Protein AF-A0A194Q4A6-F1 (afdb_monomer_lite)

Secondary structure (DSSP, 8-state):
-----HHHHHHHHHHHHSSHHHHHHHHHHHHHHHHHHHHHHHHHHHHHHHHHHHHHH-----------EEEEEEETTTTEEEEEETTT--EEEE---

pLDDT: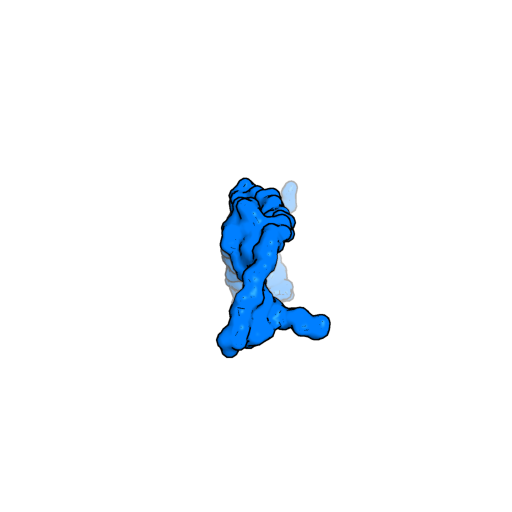 mean 90.09, std 8.9, range [61.56, 98.19]

Structure (mmCIF, N/CA/C/O backbone):
data_AF-A0A194Q4A6-F1
#
_entry.id   AF-A0A194Q4A6-F1
#
loop_
_atom_site.group_PDB
_atom_site.id
_atom_site.type_symbol
_atom_site.label_atom_id
_atom_site.label_alt_id
_atom_site.label_comp_id
_atom_site.label_asym_id
_atom_site.label_entity_id
_atom_site.label_seq_id
_atom_site.pdbx_PDB_ins_code
_atom_site.Cartn_x
_atom_site.Cartn_y
_atom_site.Cartn_z
_atom_site.occupancy
_atom_site.B_iso_or_equiv
_atom_site.auth_seq_id
_atom_site.auth_comp_id
_atom_site.auth_asym_id
_atom_site.auth_atom_id
_atom_site.pdbx_PDB_model_num
ATOM 1 N N . MET A 1 1 ? -32.678 -11.012 8.087 1.00 85.31 1 MET A N 1
ATOM 2 C CA . MET A 1 1 ? -31.592 -10.392 8.883 1.00 85.31 1 MET A CA 1
ATOM 3 C C . MET A 1 1 ? -31.797 -10.720 10.349 1.00 85.31 1 MET A C 1
ATOM 5 O O . MET A 1 1 ? -32.943 -10.824 10.760 1.00 85.31 1 MET A O 1
ATOM 9 N N . ARG A 1 2 ? -30.722 -10.897 11.122 1.00 93.56 2 ARG A N 1
ATOM 10 C CA . ARG A 1 2 ? -30.814 -11.038 12.583 1.00 93.56 2 ARG A CA 1
ATOM 11 C C . ARG A 1 2 ? -30.586 -9.670 13.219 1.00 93.56 2 ARG A C 1
ATOM 13 O O . ARG A 1 2 ? -29.656 -8.976 12.817 1.00 93.56 2 ARG A O 1
ATOM 20 N N . LEU A 1 3 ? -31.436 -9.302 14.168 1.00 96.44 3 LEU A N 1
ATOM 21 C CA . LEU A 1 3 ? -31.322 -8.075 14.949 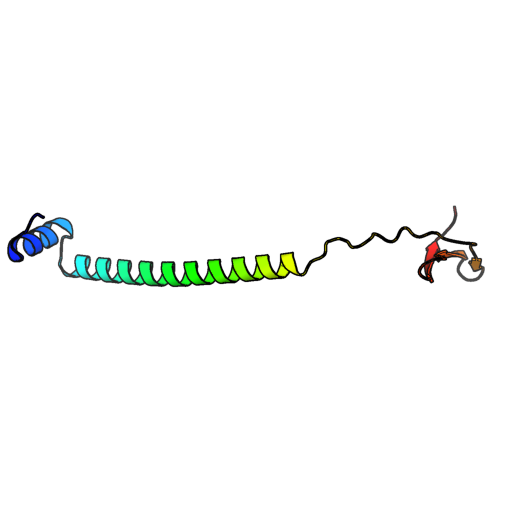1.00 96.44 3 LEU A CA 1
ATOM 22 C C . LEU A 1 3 ? -30.968 -8.462 16.382 1.00 96.44 3 LEU A C 1
ATOM 24 O O . LEU A 1 3 ? -31.499 -9.441 16.901 1.00 96.44 3 LEU A O 1
ATOM 28 N N . TYR A 1 4 ? -30.065 -7.707 16.995 1.00 96.88 4 TYR A N 1
ATOM 29 C CA . TYR A 1 4 ? -29.628 -7.930 18.369 1.00 96.88 4 TYR A CA 1
ATOM 30 C C . TYR A 1 4 ? -29.876 -6.676 19.192 1.00 96.88 4 TYR A C 1
ATOM 32 O O . TYR A 1 4 ? -29.795 -5.558 18.676 1.00 96.88 4 TYR A O 1
ATOM 40 N N . LEU A 1 5 ? -30.147 -6.868 20.481 1.00 98.00 5 LEU A N 1
ATOM 41 C CA . LEU A 1 5 ? -30.236 -5.760 21.415 1.00 98.00 5 LEU A CA 1
ATOM 42 C C . LEU A 1 5 ? -28.844 -5.155 21.606 1.00 98.00 5 LEU A C 1
ATOM 44 O O . LEU A 1 5 ? -27.893 -5.866 21.924 1.00 98.00 5 LEU A O 1
ATOM 48 N N . ARG A 1 6 ? -28.730 -3.834 21.453 1.00 97.38 6 ARG A N 1
ATOM 49 C CA . ARG A 1 6 ? -27.455 -3.112 21.562 1.00 97.38 6 ARG A CA 1
ATOM 50 C C . ARG A 1 6 ? -26.701 -3.432 22.861 1.00 97.38 6 ARG A C 1
ATOM 52 O O . ARG A 1 6 ? -25.524 -3.766 22.791 1.00 97.38 6 ARG A O 1
ATOM 59 N N . ALA A 1 7 ? -27.390 -3.420 24.004 1.00 97.38 7 ALA A N 1
ATOM 60 C CA . ALA A 1 7 ? -26.782 -3.697 25.308 1.00 97.38 7 ALA A CA 1
ATOM 61 C C . ALA A 1 7 ? -26.137 -5.096 25.382 1.00 97.38 7 ALA A C 1
ATOM 63 O O . ALA A 1 7 ? -25.030 -5.243 25.888 1.00 97.38 7 ALA A O 1
ATOM 64 N N . GLN A 1 8 ? -26.779 -6.116 24.795 1.00 97.81 8 GLN A N 1
ATOM 65 C CA . GLN A 1 8 ? -26.234 -7.481 24.746 1.00 97.81 8 GLN A CA 1
ATOM 66 C C . GLN A 1 8 ? -24.971 -7.566 23.879 1.00 97.81 8 GLN A C 1
ATOM 68 O O . GLN A 1 8 ? -24.067 -8.354 24.156 1.00 97.81 8 GLN A O 1
ATOM 73 N N . VAL A 1 9 ? -24.906 -6.771 22.807 1.00 97.06 9 VAL A N 1
ATOM 74 C CA . VAL A 1 9 ? -23.736 -6.717 21.922 1.00 97.06 9 VAL A CA 1
ATOM 75 C C . VAL A 1 9 ? -22.569 -6.017 22.613 1.00 97.06 9 VAL A C 1
ATOM 77 O O . VAL A 1 9 ? -21.440 -6.486 22.498 1.00 97.06 9 VAL A O 1
ATOM 80 N N . GLU A 1 10 ? -22.833 -4.930 23.339 1.00 95.38 10 GLU A N 1
ATOM 81 C CA . GLU A 1 10 ? -21.822 -4.196 24.109 1.00 95.38 10 GLU A CA 1
ATOM 82 C C . GLU A 1 10 ? -21.230 -5.071 25.225 1.00 95.38 10 GLU A C 1
ATOM 84 O O . GLU A 1 10 ? -20.010 -5.217 25.303 1.00 95.38 10 GLU A O 1
ATOM 89 N N . GLU A 1 11 ? -22.071 -5.755 26.006 1.00 96.88 11 GLU A N 1
ATOM 90 C CA . GLU A 1 11 ? -21.624 -6.703 27.037 1.00 96.88 11 GLU A CA 1
ATOM 91 C C . GLU A 1 11 ? -20.780 -7.834 26.434 1.00 96.88 11 GLU A C 1
ATOM 93 O O . GLU A 1 11 ? -19.672 -8.126 26.892 1.00 96.88 11 GLU A O 1
ATOM 98 N N . ARG A 1 12 ? -21.250 -8.435 25.332 1.00 97.38 12 ARG A N 1
ATOM 99 C CA . ARG A 1 12 ? -20.485 -9.459 24.613 1.00 97.38 12 ARG A CA 1
ATOM 100 C C . ARG A 1 12 ? -19.151 -8.917 24.100 1.00 97.38 12 ARG A C 1
ATOM 102 O O . ARG A 1 12 ? -18.164 -9.651 24.112 1.00 97.38 12 ARG A O 1
ATOM 109 N N . ALA A 1 13 ? -19.108 -7.677 23.621 1.00 96.12 13 ALA A N 1
ATOM 110 C CA . ALA A 1 13 ? -17.880 -7.070 23.129 1.00 96.12 13 ALA A CA 1
ATOM 111 C C . ALA A 1 13 ? -16.850 -6.916 24.255 1.00 96.12 13 ALA A C 1
ATOM 113 O O . ALA A 1 13 ? -15.686 -7.243 24.039 1.00 96.12 13 ALA A O 1
ATOM 114 N N . LEU A 1 14 ? -17.269 -6.524 25.461 1.00 96.38 14 LEU A N 1
ATOM 115 C CA . LEU A 1 14 ? -16.380 -6.473 26.625 1.00 96.38 14 LEU A CA 1
ATOM 116 C C . LEU A 1 14 ? -15.817 -7.855 26.978 1.00 96.38 14 LEU A C 1
ATOM 118 O O . LEU A 1 14 ? -14.621 -7.973 27.223 1.00 96.38 14 LEU A O 1
ATOM 122 N N . LEU A 1 15 ? -16.630 -8.915 26.914 1.00 96.69 15 LEU A N 1
ATOM 123 C CA . LEU A 1 15 ? -16.159 -10.288 27.154 1.00 96.69 15 LEU A CA 1
ATOM 124 C C . LEU A 1 15 ? -15.139 -10.762 26.106 1.00 96.69 15 LEU A C 1
ATOM 126 O O . LEU A 1 15 ? -14.193 -11.472 26.436 1.00 96.69 15 LEU A O 1
ATOM 130 N N . VAL A 1 16 ? -15.330 -10.390 24.837 1.00 97.31 16 VAL A N 1
ATOM 131 C CA . VAL A 1 16 ? -14.450 -10.808 23.731 1.00 97.31 16 VAL A CA 1
ATOM 132 C C . VAL A 1 16 ? -13.145 -10.015 23.709 1.00 97.31 16 VAL A C 1
ATOM 134 O O . VAL A 1 16 ? -12.080 -10.584 23.478 1.00 97.31 16 VAL A O 1
ATOM 137 N N . TRP A 1 17 ? -13.219 -8.701 23.917 1.00 95.69 17 TRP A N 1
ATOM 138 C CA . TRP A 1 17 ? -12.076 -7.793 23.787 1.00 95.69 17 TRP A CA 1
ATOM 139 C C . TRP A 1 17 ? -11.391 -7.488 25.126 1.00 95.69 17 TRP A C 1
ATOM 141 O O . TRP A 1 17 ? -10.301 -6.915 25.144 1.00 95.69 17 TRP A O 1
ATOM 151 N N . GLY A 1 18 ? -11.990 -7.893 26.245 1.00 95.69 18 GLY A N 1
ATOM 152 C CA . GLY A 1 18 ? -11.480 -7.740 27.607 1.00 95.69 18 GLY A CA 1
ATOM 153 C C . GLY A 1 18 ? -11.710 -6.353 28.211 1.00 95.69 18 GLY A C 1
ATOM 154 O O . GLY A 1 18 ? -11.982 -6.247 29.402 1.00 95.69 18 GLY A O 1
ATOM 155 N N . SER A 1 19 ? -11.622 -5.288 27.413 1.00 95.12 19 SER A N 1
ATOM 156 C CA . SER A 1 19 ? -11.952 -3.926 27.838 1.00 95.12 19 SER A CA 1
ATOM 157 C C . SER A 1 19 ? -12.402 -3.063 26.661 1.00 95.12 19 SER A C 1
ATOM 159 O O . SER A 1 19 ? -12.099 -3.351 25.499 1.00 95.12 19 SER A O 1
ATOM 161 N N . GLU A 1 20 ? -13.111 -1.976 26.967 1.00 94.31 20 GLU A N 1
ATOM 162 C CA . GLU A 1 20 ? -13.496 -0.973 25.971 1.00 94.31 20 GLU A CA 1
ATOM 163 C C . GLU A 1 20 ? -12.265 -0.334 25.317 1.00 94.31 20 GLU A C 1
ATOM 165 O O . GLU A 1 20 ? -12.218 -0.166 24.099 1.00 94.31 20 GLU A O 1
ATOM 170 N N . GLU A 1 21 ? -11.223 -0.065 26.102 1.00 95.62 21 GLU A N 1
ATOM 171 C CA . GLU A 1 21 ? -9.980 0.514 25.599 1.00 95.62 21 GLU A CA 1
ATOM 172 C C . GLU A 1 21 ? -9.328 -0.372 24.527 1.00 95.62 21 GLU A C 1
ATOM 174 O O . GLU A 1 21 ? -8.973 0.117 23.454 1.00 95.62 21 GLU A O 1
ATOM 179 N N . ARG A 1 22 ? -9.246 -1.691 24.753 1.00 96.12 22 ARG A N 1
ATOM 180 C CA . ARG A 1 22 ? -8.697 -2.629 23.760 1.00 96.12 22 ARG A CA 1
ATOM 181 C C . ARG A 1 22 ? -9.542 -2.685 22.490 1.00 96.12 22 ARG A C 1
ATOM 183 O O . ARG A 1 22 ? -8.989 -2.752 21.393 1.00 96.12 22 ARG A O 1
ATOM 190 N N . LEU A 1 23 ? -10.869 -2.623 22.616 1.00 96.12 23 LEU A N 1
ATOM 191 C CA . LEU A 1 23 ? -11.774 -2.552 21.467 1.00 96.12 23 LEU A CA 1
ATOM 192 C C . LEU A 1 23 ? -11.536 -1.276 20.641 1.00 96.12 23 LEU A C 1
ATOM 194 O O . LEU A 1 23 ? -11.479 -1.341 19.410 1.00 96.12 23 LEU A O 1
ATOM 198 N N . LEU A 1 24 ? -11.376 -0.125 21.300 1.00 96.00 24 LEU A N 1
ATOM 199 C CA . LEU A 1 24 ? -11.103 1.155 20.641 1.00 96.00 24 LEU A CA 1
ATOM 200 C C . LEU A 1 24 ? -9.728 1.165 19.963 1.00 96.00 24 LEU A C 1
ATOM 202 O O . LEU A 1 24 ? -9.626 1.586 18.808 1.00 96.00 24 LEU A O 1
ATOM 206 N N . GLN A 1 25 ? -8.696 0.639 20.628 1.00 96.88 25 GLN A N 1
ATOM 207 C CA . GLN A 1 25 ? -7.354 0.482 20.058 1.00 96.88 25 GLN A CA 1
ATOM 208 C C . GLN A 1 25 ? -7.381 -0.396 18.799 1.00 96.88 25 GLN A C 1
ATOM 210 O O . GLN A 1 25 ? -6.825 -0.021 17.765 1.00 96.88 25 GLN A O 1
ATOM 215 N N . GLU A 1 26 ? -8.088 -1.528 18.833 1.00 96.69 26 GLU A N 1
ATOM 216 C CA . GLU A 1 26 ? -8.233 -2.402 17.664 1.00 96.69 26 GLU A CA 1
ATOM 217 C C . GLU A 1 26 ? -9.029 -1.753 16.533 1.00 96.69 26 GLU A C 1
ATOM 219 O O . GLU A 1 26 ? -8.710 -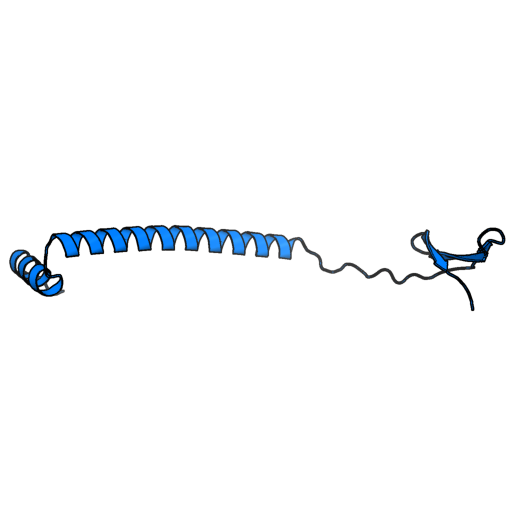1.936 15.353 1.00 96.69 26 GLU A O 1
ATOM 224 N N . ARG A 1 27 ? -10.041 -0.944 16.862 1.00 96.62 27 ARG A N 1
ATOM 225 C CA . ARG A 1 27 ? -10.782 -0.164 15.867 1.00 96.62 27 ARG A CA 1
ATOM 226 C C . ARG A 1 27 ? -9.876 0.857 15.177 1.00 96.62 27 ARG A C 1
ATOM 228 O O . ARG A 1 27 ? -9.866 0.905 13.948 1.00 96.62 27 ARG A O 1
ATOM 235 N N . ALA A 1 28 ? -9.076 1.599 15.941 1.00 97.69 28 ALA A N 1
ATOM 236 C CA . ALA A 1 28 ? -8.103 2.550 15.407 1.00 97.69 28 ALA A CA 1
ATOM 237 C C . ALA A 1 28 ? -7.031 1.852 14.550 1.00 97.69 28 ALA A C 1
ATOM 239 O O . ALA A 1 28 ? -6.730 2.291 13.440 1.00 97.69 28 ALA A O 1
ATOM 240 N N . ALA A 1 29 ? -6.514 0.707 15.005 1.00 97.88 29 ALA A N 1
ATOM 241 C CA . ALA A 1 29 ? -5.550 -0.086 14.247 1.00 97.88 29 ALA A CA 1
ATOM 242 C C . ALA A 1 29 ? -6.137 -0.599 12.920 1.00 97.88 29 ALA A C 1
ATOM 244 O O . ALA A 1 29 ? -5.447 -0.628 11.898 1.00 97.88 29 ALA A O 1
ATOM 245 N N . ARG A 1 30 ? -7.417 -0.998 12.899 1.00 97.81 30 ARG A N 1
ATOM 246 C CA . ARG A 1 30 ? -8.118 -1.391 11.664 1.00 97.81 30 ARG A CA 1
ATOM 247 C C . ARG A 1 30 ? -8.285 -0.228 10.695 1.00 97.81 30 ARG A C 1
ATOM 249 O O . ARG A 1 30 ? -8.091 -0.447 9.499 1.00 97.81 30 ARG A O 1
ATOM 256 N N . GLU A 1 31 ? -8.599 0.964 11.190 1.00 97.88 31 GLU A N 1
ATOM 257 C CA . GLU A 1 31 ? -8.718 2.160 10.353 1.00 97.88 31 GLU A CA 1
ATOM 258 C C . GLU A 1 31 ? -7.372 2.507 9.709 1.00 97.88 31 GLU A C 1
ATOM 260 O O . GLU A 1 31 ? -7.256 2.558 8.485 1.00 97.88 31 GLU A O 1
ATOM 265 N N . GLN A 1 32 ? -6.304 2.549 10.508 1.00 98.06 32 GLN A N 1
ATOM 266 C CA . GLN A 1 32 ? -4.957 2.796 10.001 1.00 98.06 32 GLN A CA 1
ATOM 267 C C . GLN A 1 32 ? -4.520 1.742 8.965 1.00 98.06 32 GLN A C 1
ATOM 269 O O . GLN A 1 32 ? -3.889 2.062 7.954 1.00 98.06 32 GLN A O 1
ATOM 274 N N . ARG A 1 33 ? -4.858 0.460 9.178 1.00 98.19 33 ARG A N 1
ATOM 275 C CA . ARG A 1 33 ? -4.596 -0.605 8.192 1.00 98.19 33 ARG A CA 1
ATOM 276 C C . ARG A 1 33 ? -5.369 -0.382 6.890 1.00 98.19 33 ARG A C 1
ATOM 278 O O . ARG A 1 33 ? -4.805 -0.623 5.822 1.00 98.19 33 ARG A O 1
ATOM 285 N N . ARG A 1 34 ? -6.623 0.083 6.953 1.00 98.06 34 ARG A N 1
ATOM 286 C CA . ARG A 1 34 ? -7.428 0.425 5.767 1.00 98.06 34 ARG A CA 1
ATOM 287 C C . ARG A 1 34 ? -6.811 1.572 4.975 1.00 98.06 34 ARG A C 1
ATOM 289 O O . ARG A 1 34 ? -6.633 1.425 3.768 1.00 98.06 34 ARG A O 1
ATOM 296 N N . GLU A 1 35 ? -6.423 2.654 5.638 1.00 97.62 35 GLU A N 1
ATOM 297 C CA . GLU A 1 35 ? -5.779 3.809 4.998 1.00 97.62 35 GLU A CA 1
ATOM 298 C C . GLU A 1 35 ? -4.467 3.412 4.301 1.00 97.62 35 GLU A C 1
ATOM 300 O O . GLU A 1 35 ? -4.244 3.711 3.121 1.00 97.62 35 GLU A O 1
ATOM 305 N N . ARG A 1 36 ? -3.613 2.642 4.989 1.00 97.94 36 ARG A N 1
ATOM 306 C CA . ARG A 1 36 ? -2.367 2.102 4.414 1.00 97.94 36 ARG A CA 1
ATOM 307 C C . ARG A 1 36 ? -2.634 1.195 3.213 1.00 97.94 36 ARG A C 1
ATOM 309 O O . ARG A 1 36 ? -1.926 1.264 2.210 1.00 97.94 36 ARG A O 1
ATOM 316 N N . ALA A 1 37 ? -3.658 0.347 3.283 1.00 97.75 37 ALA A N 1
ATOM 317 C CA . ALA A 1 37 ? -4.020 -0.527 2.172 1.00 97.75 37 ALA A CA 1
ATOM 318 C C . ALA A 1 37 ? -4.529 0.267 0.958 1.00 97.75 37 ALA A C 1
ATOM 320 O O . ALA A 1 37 ? -4.158 -0.049 -0.176 1.00 97.75 37 ALA A O 1
ATOM 321 N N . GLN A 1 38 ? -5.334 1.309 1.183 1.00 97.81 38 GLN A N 1
ATOM 322 C CA . GLN A 1 38 ? -5.879 2.161 0.126 1.00 97.81 38 GLN A CA 1
ATOM 323 C C . GLN A 1 38 ? -4.775 2.954 -0.585 1.00 97.81 38 GLN A C 1
ATOM 325 O O . GLN A 1 38 ? -4.682 2.923 -1.815 1.00 97.81 38 GLN A O 1
ATOM 330 N N . THR A 1 39 ? -3.886 3.588 0.180 1.00 97.44 39 THR A N 1
ATOM 331 C CA . THR A 1 39 ? -2.723 4.315 -0.356 1.00 97.44 39 THR A CA 1
ATOM 332 C C . THR A 1 39 ? -1.772 3.389 -1.119 1.00 97.44 39 THR A C 1
ATOM 334 O O . THR A 1 39 ? -1.366 3.700 -2.242 1.00 97.44 39 THR A O 1
ATOM 337 N N . ALA A 1 40 ? -1.478 2.199 -0.584 1.00 98.19 40 ALA A N 1
ATOM 338 C CA . ALA A 1 40 ? -0.661 1.202 -1.273 1.00 98.19 40 ALA A CA 1
ATOM 339 C C . ALA A 1 40 ? -1.314 0.707 -2.575 1.00 98.19 40 ALA A C 1
ATOM 341 O O . ALA A 1 40 ? -0.627 0.532 -3.583 1.00 98.19 40 ALA A O 1
ATOM 342 N N . ALA A 1 41 ? -2.634 0.500 -2.585 1.00 98.12 41 ALA A N 1
ATOM 343 C CA . ALA A 1 41 ? -3.368 0.106 -3.785 1.00 98.12 41 ALA A CA 1
ATOM 344 C C . ALA A 1 41 ? -3.314 1.193 -4.868 1.00 98.12 41 ALA A C 1
ATOM 346 O O . ALA A 1 41 ? -3.051 0.875 -6.029 1.00 98.12 41 ALA A O 1
ATOM 347 N N . ALA A 1 42 ? -3.491 2.462 -4.495 1.00 97.81 42 ALA A N 1
ATOM 348 C CA . ALA A 1 42 ? -3.355 3.589 -5.414 1.00 97.81 42 ALA A CA 1
ATOM 349 C C . ALA A 1 42 ? -1.936 3.668 -6.001 1.00 97.81 42 ALA A C 1
ATOM 351 O O . ALA A 1 42 ? -1.774 3.742 -7.220 1.00 97.81 42 ALA A O 1
ATOM 352 N N . ARG A 1 43 ? -0.899 3.542 -5.160 1.00 98.00 43 ARG A N 1
ATOM 353 C CA . ARG A 1 43 ? 0.501 3.515 -5.611 1.00 98.00 43 ARG A CA 1
ATOM 354 C C . ARG A 1 43 ? 0.766 2.375 -6.594 1.00 98.00 43 ARG A C 1
ATOM 356 O O . ARG A 1 43 ? 1.381 2.609 -7.629 1.00 98.00 43 ARG A O 1
ATOM 363 N N . ARG A 1 44 ? 0.278 1.161 -6.310 1.00 98.19 44 ARG A N 1
ATOM 364 C CA . ARG A 1 44 ? 0.413 0.008 -7.220 1.00 98.19 44 ARG A CA 1
ATOM 365 C C . ARG A 1 44 ? -0.233 0.273 -8.580 1.00 98.19 44 ARG A C 1
ATOM 367 O O . ARG A 1 44 ? 0.395 0.000 -9.597 1.00 98.19 44 ARG A O 1
ATOM 374 N N . ARG A 1 45 ? -1.441 0.850 -8.602 1.00 97.69 45 ARG A N 1
ATOM 375 C CA . ARG A 1 45 ? -2.138 1.220 -9.848 1.00 97.69 45 ARG A CA 1
ATOM 376 C C . ARG A 1 45 ? -1.346 2.246 -10.661 1.00 97.69 45 ARG A C 1
ATOM 378 O O . A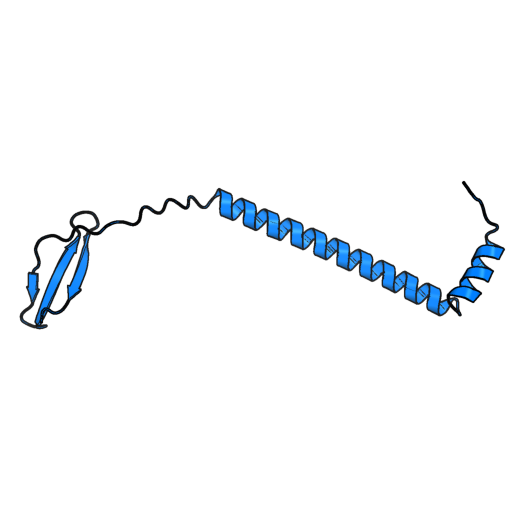RG A 1 45 ? -1.190 2.065 -11.862 1.00 97.69 45 ARG A O 1
ATOM 385 N N . LEU A 1 46 ? -0.791 3.272 -10.012 1.00 97.75 46 LEU A N 1
ATOM 386 C CA . LEU A 1 46 ? 0.038 4.280 -10.682 1.00 97.75 46 LEU A CA 1
ATOM 387 C C . LEU A 1 46 ? 1.329 3.686 -11.255 1.00 97.75 46 LEU A C 1
ATOM 389 O O . LEU A 1 46 ? 1.696 3.999 -12.384 1.00 97.75 46 LEU A O 1
ATOM 393 N N . THR A 1 47 ? 2.013 2.819 -10.506 1.00 96.81 47 THR A N 1
ATOM 394 C CA . THR A 1 47 ? 3.213 2.136 -11.008 1.00 96.81 47 THR A CA 1
ATOM 395 C C . THR A 1 47 ? 2.884 1.256 -12.212 1.00 96.81 47 THR A C 1
ATOM 397 O O . THR A 1 47 ? 3.590 1.326 -13.213 1.00 96.81 47 THR A O 1
ATOM 400 N N . ALA A 1 48 ? 1.799 0.479 -12.145 1.00 96.25 48 ALA A N 1
ATOM 401 C CA . ALA A 1 48 ? 1.356 -0.358 -13.257 1.00 96.25 48 ALA A CA 1
ATOM 402 C C . ALA A 1 48 ? 1.031 0.479 -14.505 1.00 96.25 48 ALA A C 1
ATOM 404 O O . ALA A 1 48 ? 1.493 0.152 -15.594 1.00 96.25 48 ALA A O 1
ATOM 405 N N . LEU A 1 49 ? 0.323 1.601 -14.336 1.00 96.31 49 LEU A N 1
ATOM 406 C CA . LEU A 1 49 ? 0.021 2.528 -15.427 1.00 96.31 49 LEU A CA 1
ATOM 407 C C . LEU A 1 49 ? 1.297 3.085 -16.075 1.00 96.31 49 LEU A C 1
ATOM 409 O O . LEU A 1 49 ? 1.408 3.094 -17.296 1.00 96.31 49 LEU A O 1
ATOM 413 N N . ARG A 1 50 ? 2.288 3.501 -15.276 1.00 93.38 50 ARG A N 1
ATOM 414 C CA . ARG A 1 50 ? 3.577 3.983 -15.804 1.00 93.38 50 ARG A CA 1
ATOM 415 C C . ARG A 1 50 ? 4.308 2.914 -16.607 1.00 93.38 50 ARG A C 1
ATOM 417 O O . ARG A 1 50 ? 4.887 3.237 -17.638 1.00 93.38 50 ARG A O 1
ATOM 424 N N . MET A 1 51 ? 4.300 1.667 -16.137 1.00 90.31 51 MET A N 1
ATOM 425 C CA . MET A 1 51 ? 4.920 0.561 -16.870 1.00 90.31 51 MET A CA 1
ATOM 426 C C . MET A 1 51 ? 4.206 0.312 -18.197 1.00 90.31 51 MET A C 1
ATOM 428 O O . MET A 1 51 ? 4.880 0.231 -19.216 1.00 90.31 51 MET A O 1
ATOM 432 N N . ALA A 1 52 ? 2.870 0.286 -18.194 1.00 90.62 52 ALA A N 1
ATOM 433 C CA . ALA A 1 52 ? 2.070 0.095 -19.401 1.00 90.62 52 ALA A CA 1
ATOM 434 C C . ALA A 1 52 ? 2.330 1.187 -20.456 1.00 90.62 52 ALA A C 1
ATOM 436 O O . ALA A 1 52 ? 2.542 0.876 -21.625 1.00 90.62 52 ALA A O 1
ATOM 437 N N . VAL A 1 53 ? 2.388 2.456 -20.034 1.00 91.50 53 VAL A N 1
ATOM 438 C CA . VAL A 1 53 ? 2.698 3.590 -20.923 1.00 91.50 53 VAL A CA 1
ATOM 439 C C . VAL A 1 53 ? 4.133 3.506 -21.450 1.00 91.50 53 VAL A C 1
ATOM 441 O O . VAL A 1 53 ? 4.381 3.735 -22.629 1.00 91.50 53 VAL A O 1
ATOM 444 N N . ARG A 1 54 ? 5.103 3.148 -20.600 1.00 84.75 54 ARG A N 1
ATOM 445 C CA . ARG A 1 54 ? 6.493 2.976 -21.039 1.00 84.75 54 ARG A CA 1
ATOM 446 C C . ARG A 1 54 ? 6.620 1.855 -22.069 1.00 84.75 54 ARG A C 1
ATOM 448 O O . ARG A 1 54 ? 7.331 2.035 -23.048 1.00 84.75 54 ARG A O 1
ATOM 455 N N . SER A 1 55 ? 5.937 0.729 -21.863 1.00 76.62 55 SER A N 1
ATOM 456 C CA . SER A 1 55 ? 5.948 -0.377 -22.823 1.00 76.62 55 SER A CA 1
ATOM 457 C C . SER A 1 55 ? 5.238 -0.034 -24.129 1.00 76.62 55 SER A C 1
ATOM 459 O O . SER A 1 55 ? 5.676 -0.500 -25.167 1.00 76.62 55 SER A O 1
ATOM 461 N N . SER A 1 56 ? 4.187 0.795 -24.107 1.00 79.25 56 SER A N 1
ATOM 462 C CA . SER A 1 56 ? 3.508 1.206 -25.344 1.00 79.25 56 SER A CA 1
ATOM 463 C C . SER A 1 56 ? 4.310 2.204 -26.178 1.00 79.25 56 SER A C 1
ATOM 465 O O . SER A 1 56 ? 4.054 2.328 -27.365 1.00 79.25 56 SER A O 1
ATOM 467 N N . LEU A 1 57 ? 5.233 2.947 -25.561 1.00 75.69 57 LEU A N 1
ATOM 468 C CA . LEU A 1 57 ? 6.133 3.876 -26.258 1.00 75.69 57 LEU A CA 1
ATOM 469 C C . LEU A 1 57 ? 7.452 3.218 -26.683 1.00 75.69 57 LEU A C 1
ATOM 471 O O . LEU A 1 57 ? 8.229 3.822 -27.417 1.00 75.69 57 LEU A O 1
ATOM 475 N N . TYR A 1 58 ? 7.749 2.026 -26.166 1.00 72.25 58 TYR A N 1
ATOM 476 C CA . TYR A 1 58 ? 8.971 1.305 -26.483 1.00 72.25 58 TYR A CA 1
ATOM 477 C C . TYR A 1 58 ? 8.730 0.391 -27.681 1.00 72.25 58 TYR A C 1
ATOM 479 O O . TYR A 1 58 ? 8.348 -0.770 -27.530 1.00 72.25 58 TYR A O 1
ATOM 487 N N . ASP A 1 59 ? 9.002 0.914 -28.871 1.00 66.88 59 ASP A N 1
ATOM 488 C CA . ASP A 1 59 ? 9.160 0.096 -30.064 1.00 66.88 59 ASP A CA 1
ATOM 489 C C . ASP A 1 59 ? 10.501 -0.636 -29.941 1.00 66.88 59 ASP A C 1
ATOM 491 O O . ASP A 1 59 ? 11.558 -0.128 -30.308 1.00 66.88 59 ASP A O 1
ATOM 495 N N . GLY A 1 60 ? 10.473 -1.843 -29.366 1.00 65.94 60 GLY A N 1
ATOM 496 C CA . GLY A 1 60 ? 11.641 -2.719 -29.188 1.00 65.94 60 GLY A CA 1
ATOM 497 C C . GLY A 1 60 ? 12.330 -3.147 -30.491 1.00 65.94 60 GLY A C 1
ATOM 498 O O . GLY A 1 60 ? 13.236 -3.975 -30.474 1.00 65.94 60 GLY A O 1
ATOM 499 N N . THR A 1 61 ? 11.928 -2.578 -31.624 1.00 64.44 61 THR A N 1
ATOM 500 C CA . THR A 1 61 ? 12.599 -2.646 -32.915 1.00 64.44 61 THR A CA 1
ATOM 501 C C . THR A 1 61 ? 13.759 -1.650 -32.960 1.00 64.44 61 THR A C 1
ATOM 503 O O . THR A 1 61 ? 13.795 -0.749 -33.795 1.00 64.44 61 THR A O 1
ATOM 506 N N . HIS A 1 62 ? 14.746 -1.808 -32.080 1.00 61.56 62 HIS A N 1
ATOM 507 C CA . HIS A 1 62 ? 16.078 -1.327 -32.423 1.00 61.56 62 HIS A CA 1
ATOM 508 C C . HIS A 1 62 ? 16.639 -2.343 -33.410 1.00 61.56 62 HIS A C 1
ATOM 510 O O . HIS A 1 62 ? 17.064 -3.424 -33.005 1.00 61.56 62 HIS A O 1
ATOM 516 N N . ALA A 1 63 ? 16.583 -2.040 -34.708 1.00 66.38 63 ALA A N 1
ATOM 517 C CA . ALA A 1 63 ? 17.374 -2.787 -35.672 1.00 66.38 63 ALA A CA 1
ATOM 518 C C . ALA A 1 63 ? 18.830 -2.703 -35.193 1.00 66.38 63 ALA A C 1
ATOM 520 O O . ALA A 1 63 ? 19.407 -1.614 -35.172 1.00 66.38 63 ALA A O 1
ATOM 521 N N . GLN A 1 64 ? 19.393 -3.817 -34.712 1.00 71.81 64 GLN A N 1
ATOM 522 C CA . GLN A 1 64 ? 20.829 -3.880 -34.474 1.00 71.81 64 GLN A CA 1
ATOM 523 C C . GLN A 1 64 ? 21.484 -3.592 -35.817 1.00 71.81 64 GLN A C 1
ATOM 525 O O . GLN A 1 64 ? 21.242 -4.297 -36.796 1.00 71.81 64 GLN A O 1
ATOM 530 N N . HIS A 1 65 ? 22.230 -2.496 -35.874 1.00 80.69 65 HIS A N 1
ATOM 531 C CA . HIS A 1 65 ? 22.974 -2.160 -37.066 1.00 80.69 65 HIS A CA 1
ATOM 532 C C . HIS A 1 65 ? 24.130 -3.155 -37.190 1.00 80.69 65 HIS A C 1
ATOM 534 O O . HIS A 1 65 ? 25.028 -3.167 -36.349 1.00 80.69 65 HIS A O 1
ATOM 540 N N . ASP A 1 66 ? 24.076 -4.008 -38.208 1.00 82.62 66 ASP A N 1
ATOM 541 C CA . ASP A 1 66 ? 25.188 -4.882 -38.562 1.00 82.62 66 ASP A CA 1
ATOM 542 C C . ASP A 1 66 ? 26.231 -4.061 -39.332 1.00 82.62 66 ASP A C 1
ATOM 544 O O . ASP A 1 66 ? 25.935 -3.502 -40.391 1.00 82.62 66 ASP A O 1
ATOM 548 N N . HIS A 1 67 ? 27.429 -3.913 -38.761 1.00 85.88 67 HIS A N 1
ATOM 549 C CA . HIS A 1 67 ? 28.461 -3.044 -39.318 1.00 85.88 67 HIS A CA 1
ATOM 550 C C . HIS A 1 67 ? 29.165 -3.716 -40.497 1.00 85.88 67 HIS A C 1
ATOM 552 O O . HIS A 1 67 ? 29.968 -4.635 -40.322 1.00 85.88 67 HIS A O 1
ATOM 558 N N . ARG A 1 68 ? 28.965 -3.176 -41.701 1.00 87.44 68 ARG A N 1
ATOM 559 C CA . ARG A 1 68 ? 29.743 -3.554 -42.881 1.00 87.44 68 ARG A CA 1
ATOM 560 C C . ARG A 1 68 ? 30.983 -2.670 -43.019 1.00 87.44 68 ARG A C 1
ATOM 562 O O . ARG A 1 68 ? 30.936 -1.596 -43.618 1.00 87.44 68 ARG A O 1
ATOM 569 N N . TYR A 1 69 ? 32.100 -3.121 -42.454 1.00 89.19 69 TYR A N 1
ATOM 570 C CA . TYR A 1 69 ? 33.381 -2.419 -42.574 1.00 89.19 69 TYR A CA 1
ATOM 571 C C . TYR A 1 69 ? 33.966 -2.527 -43.987 1.00 89.19 69 TYR A C 1
ATOM 573 O O . TYR A 1 69 ? 33.968 -3.605 -44.583 1.00 89.19 69 TYR A O 1
ATOM 581 N N . GLY A 1 70 ? 34.438 -1.393 -44.509 1.00 81.81 70 GLY A N 1
ATOM 582 C CA . GLY A 1 70 ? 35.125 -1.293 -45.796 1.00 81.81 70 GLY A CA 1
ATOM 583 C C . GLY A 1 70 ? 36.637 -1.499 -45.687 1.00 81.81 70 GLY A C 1
ATOM 584 O O . GLY A 1 70 ? 37.120 -2.197 -44.795 1.00 81.81 70 GLY A O 1
ATOM 585 N N . GLU A 1 71 ? 37.374 -0.881 -46.612 1.00 84.69 71 GLU A N 1
ATOM 586 C CA . GLU A 1 71 ? 38.840 -0.904 -46.631 1.00 84.69 71 GLU A CA 1
ATOM 587 C C . GLU A 1 71 ? 39.441 -0.346 -45.334 1.00 84.69 71 GLU A C 1
ATOM 589 O O . GLU A 1 71 ? 38.907 0.569 -44.700 1.00 84.69 71 GLU A O 1
ATOM 594 N N . GLU A 1 72 ? 40.562 -0.936 -44.935 1.00 89.62 72 GLU A N 1
ATOM 595 C CA . GLU A 1 72 ? 41.302 -0.572 -43.733 1.00 89.62 72 GLU A CA 1
ATOM 596 C C . GLU A 1 72 ? 42.513 0.304 -44.071 1.00 89.62 72 GLU A C 1
ATOM 598 O O . GLU A 1 72 ? 43.181 0.104 -45.084 1.00 89.62 72 GLU A O 1
ATOM 603 N N . SER A 1 73 ? 42.806 1.259 -43.194 1.00 87.06 73 SER A N 1
ATOM 604 C CA . SER A 1 73 ? 43.971 2.137 -43.258 1.00 87.06 73 SER A CA 1
ATOM 605 C C . SER A 1 73 ? 44.925 1.799 -42.121 1.00 87.06 73 SER A C 1
ATOM 607 O O . SER A 1 73 ? 44.500 1.692 -40.971 1.00 87.06 73 SER A O 1
ATOM 609 N N . TYR A 1 74 ? 46.208 1.657 -42.437 1.00 88.44 74 TYR A N 1
ATOM 610 C CA . TYR A 1 74 ? 47.268 1.465 -41.451 1.00 88.44 74 TYR A CA 1
ATOM 611 C C . TYR A 1 74 ? 47.876 2.812 -41.059 1.00 88.44 74 TYR A C 1
ATOM 613 O O . TYR A 1 74 ? 48.166 3.633 -41.932 1.00 88.44 74 TYR A O 1
ATOM 621 N N . ASP A 1 75 ? 48.068 3.023 -39.761 1.00 87.69 75 ASP A N 1
ATOM 622 C CA . ASP A 1 75 ? 48.783 4.166 -39.207 1.00 87.69 75 ASP A CA 1
ATOM 623 C C . ASP A 1 75 ? 50.140 3.712 -38.649 1.00 87.69 75 ASP A C 1
ATOM 625 O O . ASP A 1 75 ? 50.217 2.948 -37.686 1.00 87.69 75 ASP A O 1
ATOM 629 N N . ALA A 1 76 ? 51.216 4.194 -39.275 1.00 82.62 76 ALA A N 1
ATOM 630 C CA . ALA A 1 76 ? 52.589 3.828 -38.947 1.00 82.62 76 ALA A CA 1
ATOM 631 C C . ALA A 1 76 ? 53.125 4.509 -37.675 1.00 82.62 76 ALA A C 1
ATOM 633 O O . ALA A 1 76 ? 54.140 4.063 -37.143 1.00 82.62 76 ALA A O 1
ATOM 634 N N . GLU A 1 77 ? 52.488 5.579 -37.183 1.00 83.62 77 GLU A N 1
ATOM 635 C CA . GLU A 1 77 ? 52.907 6.236 -35.934 1.00 83.62 77 GLU A CA 1
ATOM 636 C C . GLU A 1 77 ? 52.412 5.480 -34.699 1.00 83.62 77 GLU A C 1
ATOM 638 O O . GLU A 1 77 ? 53.083 5.455 -33.666 1.00 83.62 77 GLU A O 1
ATOM 643 N N . THR A 1 78 ? 51.237 4.862 -34.811 1.00 82.06 78 THR A N 1
ATOM 644 C CA . THR A 1 78 ? 50.546 4.185 -33.708 1.00 82.06 78 THR A CA 1
ATOM 645 C C . THR A 1 78 ? 50.550 2.660 -33.827 1.00 82.06 78 THR A C 1
ATOM 647 O O . THR A 1 78 ? 50.147 1.993 -32.880 1.00 82.06 78 THR A O 1
ATOM 650 N N . ASP A 1 79 ? 51.039 2.118 -34.949 1.00 85.62 79 ASP A N 1
ATOM 651 C CA . ASP A 1 79 ? 51.031 0.692 -35.313 1.00 85.62 79 ASP A CA 1
ATOM 652 C C . ASP A 1 79 ? 49.628 0.058 -35.264 1.00 85.62 79 ASP A C 1
ATOM 654 O O . ASP A 1 79 ? 49.424 -1.074 -34.827 1.00 85.62 79 ASP A O 1
ATOM 658 N N . GLN A 1 80 ? 48.622 0.817 -35.705 1.00 89.75 80 GLN A N 1
ATOM 659 C CA . GLN A 1 80 ? 47.215 0.434 -35.613 1.00 89.75 80 GLN A CA 1
ATOM 660 C C . GLN A 1 80 ? 46.524 0.432 -36.977 1.00 89.75 80 GLN A C 1
ATOM 662 O O . GLN A 1 80 ? 46.808 1.234 -37.866 1.00 89.75 80 GLN A O 1
ATOM 667 N N . TYR A 1 81 ? 45.558 -0.473 -37.130 1.00 90.06 81 TYR A N 1
ATOM 668 C CA . TYR A 1 81 ? 44.679 -0.557 -38.291 1.00 90.06 81 TYR A CA 1
ATOM 669 C C . TYR A 1 81 ? 43.333 0.066 -37.959 1.00 90.06 81 TYR A C 1
ATOM 671 O O . TYR A 1 81 ? 42.737 -0.231 -36.928 1.00 90.06 81 TYR A O 1
ATOM 679 N N . THR A 1 82 ? 42.818 0.893 -38.858 1.00 90.06 82 THR A N 1
ATOM 680 C CA . THR A 1 82 ? 41.541 1.583 -38.697 1.00 90.06 82 THR A CA 1
ATOM 681 C C . THR A 1 82 ? 40.632 1.288 -39.884 1.00 90.06 82 THR A C 1
ATOM 683 O O . THR A 1 82 ? 41.041 1.443 -41.030 1.00 90.06 82 THR A O 1
ATOM 686 N N . ARG A 1 83 ? 39.384 0.879 -39.638 1.00 90.88 83 ARG A N 1
ATOM 687 C CA . ARG A 1 83 ? 38.369 0.632 -40.679 1.00 90.88 83 ARG A CA 1
ATOM 688 C C . ARG A 1 83 ? 37.048 1.311 -40.342 1.00 90.88 83 ARG A C 1
ATOM 690 O O . ARG A 1 83 ? 36.657 1.347 -39.178 1.00 90.88 83 ARG A O 1
ATOM 697 N N . ALA A 1 84 ? 36.345 1.821 -41.350 1.00 90.12 84 ALA A N 1
ATOM 698 C CA . ALA A 1 84 ? 35.060 2.503 -41.181 1.00 90.12 84 ALA A CA 1
ATOM 699 C C . ALA A 1 84 ? 33.897 1.673 -41.745 1.00 90.12 84 ALA A C 1
ATOM 701 O O . ALA A 1 84 ? 34.023 1.022 -42.785 1.00 90.12 84 ALA A O 1
ATOM 702 N N . CYS A 1 85 ? 32.757 1.683 -41.052 1.00 90.38 85 CYS A N 1
ATOM 703 C CA . CYS A 1 85 ? 31.511 1.101 -41.540 1.00 90.38 85 CYS A CA 1
ATOM 704 C C . CYS A 1 85 ? 30.956 1.952 -42.689 1.00 90.38 85 CYS A C 1
ATOM 706 O O . CYS A 1 85 ? 30.749 3.154 -42.515 1.00 90.38 85 CYS A O 1
ATOM 708 N N . ALA A 1 86 ? 30.668 1.328 -43.832 1.00 85.12 86 ALA A N 1
ATOM 709 C CA . ALA A 1 86 ? 30.172 2.018 -45.024 1.00 85.12 86 ALA A CA 1
ATOM 710 C C . ALA A 1 86 ? 28.763 2.612 -44.841 1.00 85.12 86 ALA A C 1
ATOM 712 O O . ALA A 1 86 ? 28.419 3.601 -45.482 1.00 85.12 86 ALA A O 1
ATOM 713 N N . ASP A 1 87 ? 27.968 2.026 -43.946 1.00 84.69 87 ASP A N 1
ATOM 714 C CA . ASP A 1 87 ? 26.552 2.359 -43.783 1.00 84.69 87 ASP A CA 1
ATOM 715 C C . ASP A 1 87 ? 26.294 3.399 -42.677 1.00 84.69 87 ASP A C 1
ATOM 717 O O . ASP A 1 87 ? 25.319 4.145 -42.744 1.00 84.69 87 ASP A O 1
ATOM 721 N N . CYS A 1 88 ? 27.150 3.469 -41.647 1.00 85.81 88 CYS A N 1
ATOM 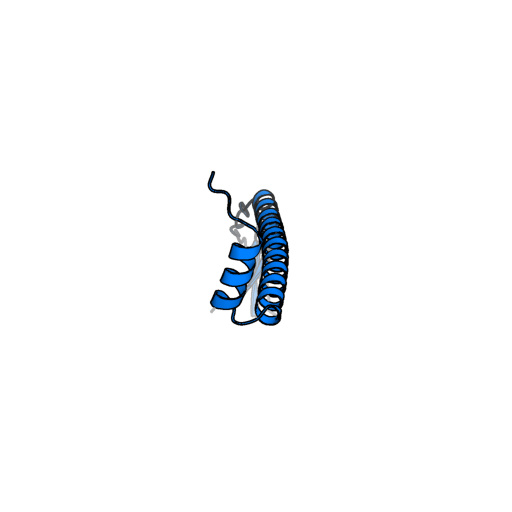722 C CA . CYS A 1 88 ? 26.951 4.364 -40.495 1.00 85.81 88 CYS A CA 1
ATOM 723 C C . CYS A 1 88 ? 28.170 5.216 -40.115 1.00 85.81 88 CYS A C 1
ATOM 725 O O . CYS A 1 88 ? 28.082 6.024 -39.192 1.00 85.81 88 CYS A O 1
ATOM 727 N N . GLY A 1 89 ? 29.313 5.035 -40.786 1.00 83.31 89 GLY A N 1
ATOM 728 C CA . GLY A 1 89 ? 30.532 5.804 -40.524 1.00 83.31 89 GLY A CA 1
ATOM 729 C C . GLY A 1 89 ? 31.221 5.485 -39.194 1.00 83.31 89 GLY A C 1
ATOM 730 O O . GLY A 1 89 ? 32.145 6.192 -38.806 1.00 83.31 89 GLY A O 1
ATOM 731 N N . HIS A 1 90 ? 30.793 4.441 -38.478 1.00 88.88 90 HIS A N 1
ATOM 732 C CA . HIS A 1 90 ? 31.471 4.003 -37.262 1.00 88.88 90 HIS A CA 1
ATOM 733 C C . HIS A 1 90 ? 32.878 3.487 -37.577 1.00 88.88 90 HIS A C 1
ATOM 735 O O . HIS A 1 90 ? 33.043 2.615 -38.432 1.00 88.88 90 HIS A O 1
ATOM 741 N N . THR A 1 91 ? 33.871 4.001 -36.857 1.00 88.19 91 THR A N 1
ATOM 742 C CA . THR A 1 91 ? 35.282 3.665 -37.043 1.00 88.19 91 THR A CA 1
ATOM 743 C C . THR A 1 91 ? 35.749 2.690 -35.970 1.00 88.19 91 THR A C 1
ATOM 745 O O . THR A 1 91 ? 35.564 2.935 -34.779 1.00 88.19 91 THR A O 1
ATOM 748 N N . GLN A 1 92 ? 36.388 1.604 -36.396 1.00 88.81 92 GLN A N 1
ATOM 749 C CA . GLN A 1 92 ? 36.999 0.605 -35.534 1.00 88.81 92 GLN A CA 1
ATOM 750 C C . GLN A 1 92 ? 38.515 0.606 -35.732 1.00 88.81 92 GLN A C 1
ATOM 752 O O . GLN A 1 92 ? 38.988 0.356 -36.842 1.00 88.81 92 GLN A O 1
ATOM 757 N N . THR A 1 93 ? 39.253 0.828 -34.646 1.00 89.94 93 THR A N 1
ATOM 758 C CA . THR A 1 93 ? 40.719 0.751 -34.603 1.00 89.94 93 THR A CA 1
ATOM 759 C C . THR A 1 93 ? 41.150 -0.501 -33.842 1.00 89.94 93 THR A C 1
ATOM 761 O O . THR A 1 93 ? 40.576 -0.814 -32.797 1.00 89.94 93 THR A O 1
ATOM 764 N N . TYR A 1 94 ? 42.097 -1.257 -34.392 1.00 90.00 94 TYR A N 1
ATOM 765 C CA . TYR A 1 94 ? 42.539 -2.545 -33.868 1.00 90.00 94 TYR A CA 1
ATOM 766 C C . TYR A 1 94 ? 43.981 -2.865 -34.282 1.00 90.00 94 TYR A C 1
ATOM 768 O O . TYR A 1 94 ? 44.504 -2.314 -35.248 1.00 90.00 94 TYR A O 1
ATOM 776 N N . GLU A 1 95 ? 44.611 -3.789 -33.565 1.00 86.44 95 GLU A N 1
ATOM 777 C CA . GLU A 1 95 ? 45.947 -4.306 -33.875 1.00 86.44 95 GLU A CA 1
ATOM 778 C C . GLU A 1 95 ? 45.820 -5.661 -34.588 1.00 86.44 95 GLU A C 1
ATOM 780 O O . GLU A 1 95 ? 44.944 -6.469 -34.254 1.00 86.44 95 GLU A O 1
ATOM 785 N N . LYS A 1 96 ? 46.671 -5.918 -35.587 1.00 83.69 96 LYS A N 1
ATOM 786 C CA . LYS A 1 96 ? 46.766 -7.229 -36.248 1.00 83.69 96 LYS A CA 1
ATOM 787 C C . LYS A 1 96 ? 47.983 -7.973 -35.708 1.00 83.69 96 LYS A C 1
ATOM 789 O O . LYS A 1 96 ? 49.076 -7.420 -35.736 1.00 83.69 96 LYS A O 1
ATOM 794 N N . MET A 1 97 ? 47.775 -9.202 -35.229 1.00 71.75 97 MET A N 1
ATOM 795 C CA . MET A 1 97 ? 48.861 -10.127 -34.868 1.00 71.75 97 MET A CA 1
ATOM 796 C C . MET A 1 97 ? 49.526 -10.732 -36.100 1.00 71.75 97 MET A C 1
ATOM 798 O O . MET A 1 97 ? 48.797 -10.978 -37.090 1.00 71.75 97 MET A O 1
#

InterPro domains:
  IPR000465 XPA/RAD14 [PTHR10142] (1-97)
  IPR009061 Putative DNA-binding domain superfamily [SSF46955] (1-31)
  IPR037129 XPA domain superfamily [G3DSA:3.90.530.10] (1-31)

Radius of gyration: 35.95 Å; chains: 1; bounding box: 84×17×74 Å

Sequence (97 aa):
MRLYLRAQVEERALLVWGSEERLLQERAAREQRRERAQTAAARRRLTALRMAVRSSLYDGTHAQHDHRYGEESYDAETDQYTRACADCGHTQTYEKM

Organism: Papilio xuthus (NCBI:txid66420)

Foldseek 3Di:
DDDDDPVVVVVVCCVVQVHPVSVVVVVVVVVVVVVVVVVVVVVVVVVVVVVVVVVVPDPVPPPPDDF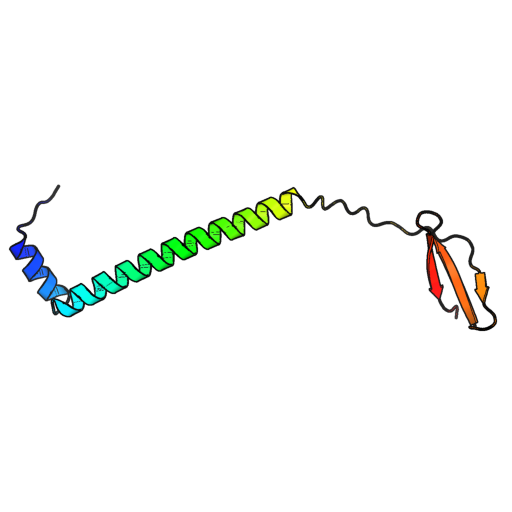DWDDWDADPVVQWIWTAGPPPRDIDIDHDD